Protein AF-A0A2N1KUP9-F1 (afdb_monomer_lite)

pLDDT: mean 72.49, std 18.73, range [38.38, 96.38]

Radius of gyration: 33.78 Å; chains: 1; bounding box: 82×62×85 Å

Structure (mmCIF, N/CA/C/O backbone):
data_AF-A0A2N1KUP9-F1
#
_entry.id   AF-A0A2N1KUP9-F1
#
loop_
_atom_site.group_PDB
_atom_site.id
_atom_site.type_symbol
_atom_site.label_atom_id
_atom_site.label_alt_id
_atom_site.label_comp_id
_atom_site.label_asym_id
_atom_site.label_entity_id
_atom_site.label_seq_id
_atom_site.pdbx_PDB_ins_code
_atom_site.Cartn_x
_atom_site.Cartn_y
_atom_site.Cartn_z
_atom_site.occupancy
_atom_site.B_iso_or_equiv
_atom_site.auth_seq_id
_atom_site.auth_comp_id
_atom_site.auth_asym_id
_atom_site.auth_atom_id
_atom_site.pdbx_PDB_model_num
ATOM 1 N N . MET A 1 1 ? -49.659 36.832 43.069 1.00 38.38 1 MET A N 1
ATOM 2 C CA . MET A 1 1 ? -48.911 36.208 41.961 1.00 38.38 1 MET A CA 1
ATOM 3 C C . MET A 1 1 ? -47.966 35.208 42.588 1.00 38.38 1 MET A C 1
ATOM 5 O O . MET A 1 1 ? -47.146 35.606 43.406 1.00 38.38 1 MET A O 1
ATOM 9 N N . ASP A 1 2 ? -48.214 33.931 42.315 1.00 42.84 2 ASP A N 1
ATOM 10 C CA . ASP A 1 2 ? -47.640 32.787 43.018 1.00 42.84 2 ASP A CA 1
ATOM 11 C C . ASP A 1 2 ? -46.134 32.629 42.809 1.00 42.84 2 ASP A C 1
ATOM 13 O O . ASP A 1 2 ? -45.595 32.788 41.713 1.00 42.84 2 ASP A O 1
ATOM 17 N N . SER A 1 3 ? -45.471 32.286 43.909 1.00 49.72 3 SER A N 1
ATOM 18 C CA . SER A 1 3 ? -44.054 31.976 44.027 1.00 49.72 3 SER A CA 1
ATOM 19 C C . SER A 1 3 ? -43.698 30.698 43.261 1.00 49.72 3 SER A C 1
ATOM 21 O O . SER A 1 3 ? -43.891 29.585 43.753 1.00 49.72 3 SER A O 1
ATOM 23 N N . GLY A 1 4 ? -43.139 30.856 42.062 1.00 52.22 4 GLY A N 1
ATOM 24 C CA . GLY A 1 4 ? -42.559 29.779 41.260 1.00 52.22 4 GLY A CA 1
ATOM 25 C C . GLY A 1 4 ? -41.201 29.314 41.791 1.00 52.22 4 GLY A C 1
ATOM 26 O O . GLY A 1 4 ? -40.186 29.465 41.116 1.00 52.22 4 GLY A O 1
ATOM 27 N N . THR A 1 5 ? -41.166 28.739 42.993 1.00 51.88 5 THR A N 1
ATOM 28 C CA . THR A 1 5 ? -39.982 28.035 43.505 1.00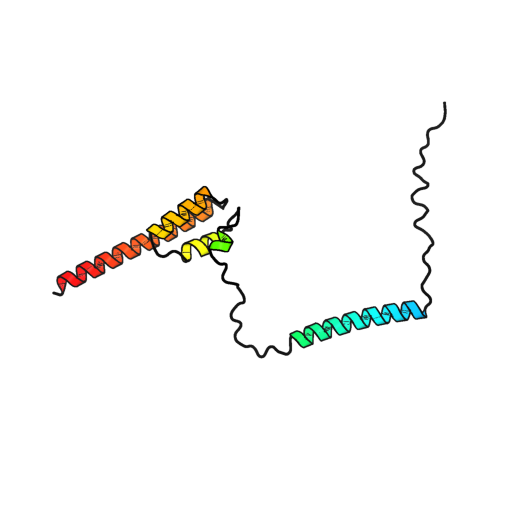 51.88 5 THR A CA 1
ATOM 29 C C . THR A 1 5 ? -40.036 26.600 42.989 1.00 51.88 5 THR A C 1
ATOM 31 O O . THR A 1 5 ? -40.664 25.725 43.580 1.00 51.88 5 THR A O 1
ATOM 34 N N . GLY A 1 6 ? -39.455 26.393 41.807 1.00 48.81 6 GLY A N 1
ATOM 35 C CA . GLY A 1 6 ? -39.514 25.141 41.059 1.00 48.81 6 GLY A CA 1
ATOM 36 C C . GLY A 1 6 ? -38.995 23.912 41.818 1.00 48.81 6 GLY A C 1
ATOM 37 O O . GLY A 1 6 ? -37.987 23.955 42.521 1.00 48.81 6 GLY A O 1
ATOM 38 N N . ASN A 1 7 ? -39.694 22.799 41.586 1.00 51.38 7 ASN A N 1
ATOM 39 C CA . ASN A 1 7 ? -39.494 21.424 42.058 1.00 51.38 7 ASN A CA 1
ATOM 40 C C . ASN A 1 7 ? -38.133 20.777 41.689 1.00 51.38 7 ASN A C 1
ATOM 42 O O . ASN A 1 7 ? -38.101 19.687 41.124 1.00 51.38 7 ASN A O 1
ATOM 46 N N . TYR A 1 8 ? -36.996 21.398 42.009 1.00 49.50 8 TYR A N 1
ATOM 47 C CA . TYR A 1 8 ? -35.664 20.830 41.728 1.00 49.50 8 TYR A CA 1
ATOM 48 C C . TYR A 1 8 ? -34.995 20.141 42.927 1.00 49.50 8 TYR A C 1
ATOM 50 O O . TYR A 1 8 ? -33.921 19.566 42.774 1.00 49.50 8 TYR A O 1
ATOM 58 N N . LEU A 1 9 ? -35.619 20.145 44.112 1.00 45.41 9 LEU A N 1
ATOM 59 C CA . LEU A 1 9 ? -35.039 19.523 45.314 1.00 45.41 9 LEU A CA 1
ATOM 60 C C . LEU A 1 9 ? -35.506 18.074 45.558 1.00 45.41 9 LEU A C 1
ATOM 62 O O . LEU A 1 9 ? -34.911 17.361 46.359 1.00 45.41 9 LEU A O 1
ATOM 66 N N . VAL A 1 10 ? -36.558 17.613 44.875 1.00 48.19 10 VAL A N 1
ATOM 67 C CA . VAL A 1 10 ? -37.196 16.312 45.172 1.00 48.19 10 VAL A CA 1
ATOM 68 C C . VAL A 1 10 ? -36.592 15.153 44.364 1.00 48.19 10 VAL A C 1
ATOM 70 O O . VAL A 1 10 ? -36.763 13.989 44.718 1.00 48.19 10 VAL A O 1
ATOM 73 N N . THR A 1 11 ? -35.821 15.429 43.311 1.00 48.84 11 THR A N 1
ATOM 74 C CA . THR A 1 11 ? -35.286 14.382 42.423 1.00 48.84 11 THR A CA 1
ATOM 75 C C . THR A 1 11 ? -34.005 13.709 42.919 1.00 48.84 11 THR A C 1
ATOM 77 O O . THR A 1 11 ? -33.728 12.589 42.496 1.00 48.84 11 THR A O 1
ATOM 80 N N . TYR A 1 12 ? -33.256 14.300 43.858 1.00 43.84 12 TYR A N 1
ATOM 81 C CA . TYR A 1 12 ? -31.990 13.720 44.345 1.00 43.84 12 TYR A CA 1
ATOM 82 C C . TYR A 1 12 ? -32.072 12.989 45.695 1.00 43.84 12 TYR A C 1
ATOM 84 O O . TYR A 1 12 ? -31.069 12.441 46.150 1.00 43.84 12 TYR A O 1
ATOM 92 N N . SER A 1 13 ? -33.250 12.890 46.314 1.00 47.25 13 SER A N 1
ATOM 93 C CA . SER A 1 13 ? -33.403 12.232 47.626 1.00 47.25 13 SER A CA 1
ATOM 94 C C . SER A 1 13 ? -33.653 10.718 47.548 1.00 47.25 13 SER A C 1
ATOM 96 O O . SER A 1 13 ? -33.529 10.026 48.554 1.00 47.25 13 SER A O 1
ATOM 98 N N . ASN A 1 14 ? -33.936 10.166 46.361 1.00 51.53 14 ASN A N 1
ATOM 99 C CA . ASN A 1 14 ? -34.298 8.747 46.194 1.00 51.53 14 ASN A CA 1
ATOM 100 C C . ASN A 1 14 ? -33.110 7.808 45.900 1.00 51.53 14 ASN A C 1
ATOM 102 O O . ASN A 1 14 ? -33.304 6.617 45.668 1.00 51.53 14 ASN A O 1
ATOM 106 N N . LEU A 1 15 ? -31.872 8.312 45.914 1.00 53.84 15 LEU A N 1
ATOM 107 C CA . LEU A 1 15 ? -30.660 7.492 45.733 1.00 53.84 15 LEU A CA 1
ATOM 108 C C . LEU A 1 15 ? -30.118 6.902 47.048 1.00 53.84 15 LEU A C 1
ATOM 110 O O . LEU A 1 15 ? -29.167 6.116 47.037 1.00 53.84 15 LEU A O 1
ATOM 114 N N . GLY A 1 16 ? -30.721 7.249 48.186 1.00 51.31 16 GLY A N 1
ATOM 115 C CA . GLY A 1 16 ? -30.385 6.700 49.492 1.00 51.31 16 GLY A CA 1
ATOM 116 C C . GLY A 1 16 ? -31.395 5.648 49.943 1.00 51.31 16 GLY A C 1
ATOM 117 O O . GLY A 1 16 ? -32.580 5.925 50.027 1.00 51.31 16 GLY A O 1
ATOM 118 N N . ILE A 1 17 ? -30.892 4.493 50.387 1.00 46.91 17 ILE A N 1
ATOM 119 C CA . ILE A 1 17 ? -31.603 3.527 51.250 1.00 46.91 17 ILE A CA 1
ATOM 120 C C . ILE A 1 17 ? -32.491 2.493 50.523 1.00 46.91 17 ILE A C 1
ATOM 122 O O . ILE A 1 17 ? -33.566 2.125 50.979 1.00 46.91 17 ILE A O 1
ATOM 126 N N . ASN A 1 18 ? -31.981 1.869 49.460 1.00 49.78 18 ASN A N 1
ATOM 127 C CA . ASN A 1 18 ? -32.276 0.441 49.261 1.00 49.78 18 ASN A CA 1
ATOM 128 C C . ASN A 1 18 ? -30.997 -0.359 49.002 1.00 49.78 18 ASN A C 1
ATOM 130 O O . ASN A 1 18 ? -30.868 -1.146 48.068 1.00 49.78 18 ASN A O 1
ATOM 134 N N . LYS A 1 19 ? -29.999 -0.137 49.865 1.00 55.06 19 LYS A N 1
ATOM 135 C CA . LYS A 1 19 ? -28.915 -1.099 50.056 1.00 55.06 19 LYS A CA 1
ATOM 136 C C . LYS A 1 19 ? -29.482 -2.239 50.901 1.00 55.06 19 LYS A C 1
ATOM 138 O O . LYS A 1 19 ? -29.230 -2.302 52.100 1.00 55.06 19 LYS A O 1
ATOM 143 N N . GLN A 1 20 ? -30.256 -3.133 50.284 1.00 56.41 20 GLN A N 1
ATOM 144 C CA . GLN A 1 20 ? -30.402 -4.487 50.809 1.00 56.41 20 GLN A CA 1
ATOM 145 C C . GLN A 1 20 ? -28.991 -5.070 50.856 1.00 56.41 20 GLN A C 1
ATOM 147 O O . GLN A 1 20 ? -28.449 -5.531 49.849 1.00 56.41 20 GLN A O 1
ATOM 152 N N . PHE A 1 21 ? -28.341 -4.972 52.014 1.00 53.19 21 PHE A N 1
ATOM 153 C CA . PHE A 1 21 ? -27.136 -5.734 52.264 1.00 53.19 21 PHE A CA 1
ATOM 154 C C . PHE A 1 21 ? -27.527 -7.191 52.069 1.00 53.19 21 PHE A C 1
ATOM 156 O O . PHE A 1 21 ? -28.286 -7.753 52.856 1.00 53.19 21 PHE A O 1
ATOM 163 N N . LYS A 1 22 ? -27.043 -7.782 50.973 1.00 59.03 22 LYS A N 1
ATOM 164 C CA . LYS A 1 22 ? -27.218 -9.208 50.719 1.00 59.03 22 LYS A CA 1
ATOM 165 C C . LYS A 1 22 ? -26.814 -9.970 51.984 1.00 59.03 22 LYS A C 1
ATOM 167 O O . LYS A 1 22 ? -25.809 -9.580 52.593 1.00 59.03 22 LYS A O 1
ATOM 172 N N . PRO A 1 23 ? -27.553 -11.017 52.390 1.00 67.69 23 PRO A N 1
ATOM 173 C CA . PRO A 1 23 ? -27.231 -11.776 53.591 1.00 67.69 23 PRO A CA 1
ATOM 174 C C . PRO A 1 23 ? -25.766 -12.226 53.544 1.00 67.69 23 PRO A C 1
ATOM 176 O O . PRO A 1 23 ? -25.243 -12.538 52.473 1.00 67.69 23 PRO A O 1
ATOM 179 N N . MET A 1 24 ? -25.088 -12.257 54.694 1.00 62.81 24 MET A N 1
ATOM 180 C CA . MET A 1 24 ? -23.637 -12.495 54.813 1.00 62.81 24 MET A CA 1
ATOM 181 C C . MET A 1 24 ? -23.151 -13.711 53.996 1.00 62.81 24 MET A C 1
ATOM 183 O O . MET A 1 24 ? -22.117 -13.651 53.330 1.00 62.81 24 MET A O 1
ATOM 187 N N . LYS A 1 25 ? -23.968 -14.772 53.927 1.00 65.00 25 LYS A N 1
ATOM 188 C CA . LYS A 1 25 ? -23.725 -15.982 53.120 1.00 65.00 25 LYS A CA 1
ATOM 189 C C . LYS A 1 25 ? -23.669 -15.717 51.607 1.00 65.00 25 LYS A C 1
ATOM 191 O O . LYS A 1 25 ? -22.889 -16.339 50.887 1.00 65.00 25 LYS A O 1
ATOM 196 N N . GLU A 1 26 ? -24.486 -14.800 51.102 1.00 65.88 26 GLU A N 1
ATOM 197 C CA . GLU A 1 26 ? -24.540 -14.439 49.685 1.00 65.88 26 GLU A CA 1
ATOM 198 C C . GLU A 1 26 ? -23.407 -13.473 49.302 1.00 65.88 26 GLU A C 1
ATOM 200 O O . GLU A 1 26 ? -22.837 -13.597 48.216 1.00 65.88 26 GLU A O 1
ATOM 205 N N . GLN A 1 27 ? -22.991 -12.590 50.218 1.00 70.38 27 GLN A N 1
ATOM 206 C CA . GLN A 1 27 ? -21.781 -11.779 50.040 1.00 70.38 27 GLN A CA 1
ATOM 207 C C . GLN A 1 27 ? -20.514 -12.636 50.029 1.00 70.38 27 GLN A C 1
ATOM 209 O O . GLN A 1 27 ? -19.650 -12.441 49.174 1.00 70.38 27 GLN A O 1
ATOM 214 N N . GLU A 1 28 ? -20.406 -13.622 50.922 1.00 73.38 28 GLU A N 1
ATOM 215 C CA . GLU A 1 28 ? -19.310 -14.592 50.891 1.00 73.38 28 GLU A CA 1
ATOM 216 C C . GLU A 1 28 ? -19.291 -15.386 49.587 1.00 73.38 28 GLU A C 1
ATOM 218 O O . GLU A 1 28 ? -18.232 -15.565 48.986 1.00 73.38 28 GLU A O 1
ATOM 223 N N . LYS A 1 29 ? -20.459 -15.833 49.110 1.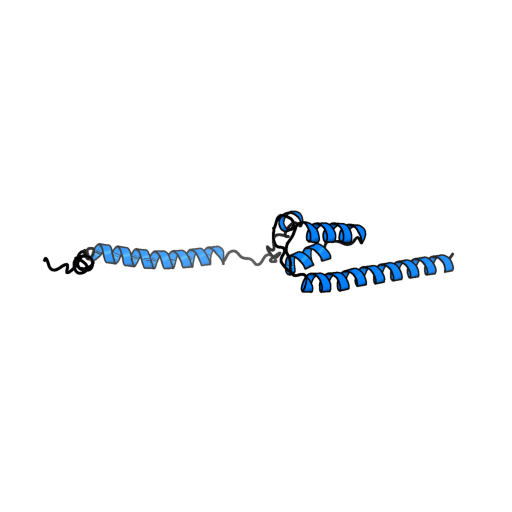00 78.94 29 LYS A N 1
ATOM 224 C CA . LYS A 1 29 ? -20.590 -16.523 47.821 1.00 78.94 29 LYS A CA 1
ATOM 225 C C . LYS A 1 29 ? -20.143 -15.627 46.666 1.00 78.94 29 LYS A C 1
ATOM 227 O O . LYS A 1 29 ? -19.462 -16.106 45.762 1.00 78.94 29 LYS A O 1
ATOM 232 N N . TYR A 1 30 ? -20.476 -14.338 46.704 1.00 74.56 30 TYR A N 1
ATOM 233 C CA . TYR A 1 30 ? -20.046 -13.368 45.700 1.00 74.56 30 TYR A CA 1
ATOM 234 C C . TYR A 1 30 ? -18.530 -13.129 45.739 1.00 74.56 30 TYR A C 1
ATOM 236 O O . TYR A 1 30 ? -17.871 -13.228 44.705 1.00 74.56 30 TYR A O 1
ATOM 244 N N . LYS A 1 31 ? -17.948 -12.926 46.929 1.00 75.00 31 LYS A N 1
ATOM 245 C CA . LYS A 1 31 ? -16.492 -12.791 47.114 1.00 75.00 31 LYS A CA 1
ATOM 246 C C . LYS A 1 31 ? -15.745 -14.041 46.636 1.00 75.00 31 LYS A C 1
ATOM 248 O O . LYS A 1 31 ? -14.776 -13.917 45.894 1.00 75.00 31 LYS A O 1
ATOM 253 N N . LYS A 1 32 ? -16.244 -15.239 46.971 1.00 77.94 32 LYS A N 1
ATOM 254 C CA . LYS A 1 32 ? -15.696 -16.528 46.506 1.00 77.94 32 LYS A CA 1
ATOM 255 C C . LYS A 1 32 ? -15.805 -16.690 44.985 1.00 77.94 32 LYS A C 1
ATOM 257 O O . LYS A 1 32 ? -14.883 -17.196 44.355 1.00 77.94 32 LYS A O 1
ATOM 262 N N . ARG A 1 33 ? -16.900 -16.240 44.359 1.00 75.75 33 ARG A N 1
ATOM 263 C CA . ARG A 1 33 ? -17.044 -16.241 42.889 1.00 75.75 33 ARG A CA 1
ATOM 264 C C . ARG A 1 33 ? -16.060 -15.288 42.216 1.00 75.75 33 ARG A C 1
ATOM 266 O O . ARG A 1 33 ? -15.469 -15.655 41.205 1.00 75.75 33 ARG A O 1
ATOM 273 N N . PHE A 1 34 ? -15.862 -14.103 42.783 1.00 65.50 34 PHE A N 1
ATOM 274 C CA . PHE A 1 34 ? -14.937 -13.106 42.253 1.00 65.50 34 PHE A CA 1
ATOM 275 C C . PHE A 1 34 ? -13.482 -13.601 42.286 1.00 65.50 34 PHE A C 1
ATOM 277 O O . PHE A 1 34 ? -12.796 -13.572 41.263 1.00 65.50 34 PHE A O 1
ATOM 284 N N . THR A 1 35 ? -13.032 -14.152 43.418 1.00 68.50 35 THR A N 1
ATOM 285 C CA . THR A 1 35 ? -11.670 -14.697 43.548 1.00 68.50 35 THR A CA 1
ATOM 286 C C . THR A 1 35 ? -11.451 -15.940 42.682 1.00 68.50 35 THR A C 1
ATOM 288 O O . THR A 1 35 ? -10.405 -16.068 42.044 1.00 68.50 35 THR A O 1
ATOM 291 N N . ASN A 1 36 ? -12.450 -16.823 42.576 1.00 70.69 36 ASN A N 1
ATOM 292 C CA . ASN A 1 36 ? -12.376 -18.000 41.707 1.00 70.69 36 ASN A CA 1
ATOM 293 C C . ASN A 1 36 ? -12.368 -17.631 40.218 1.00 70.69 36 ASN A C 1
ATOM 295 O O . ASN A 1 36 ? -11.665 -18.273 39.441 1.00 70.69 36 ASN A O 1
ATOM 299 N N . SER A 1 37 ? -13.089 -16.581 39.816 1.00 65.50 37 SER A N 1
ATOM 300 C CA . SER A 1 37 ? -13.046 -16.063 38.444 1.00 65.50 37 SER A CA 1
ATOM 301 C C . SER A 1 37 ? -11.647 -15.550 38.088 1.00 65.50 37 SER A C 1
ATOM 303 O O . SER A 1 37 ? -11.095 -15.922 37.052 1.00 65.50 37 SER A O 1
ATOM 305 N N . LEU A 1 38 ? -11.015 -14.792 38.993 1.00 63.69 38 LEU A N 1
ATOM 306 C CA . LEU A 1 38 ? -9.651 -14.290 38.801 1.00 63.69 38 LEU A CA 1
ATOM 307 C C . LEU A 1 38 ? -8.622 -15.432 38.697 1.00 63.69 38 LEU A C 1
ATOM 309 O O . LEU A 1 38 ? -7.740 -15.402 37.836 1.00 63.69 38 LEU A O 1
ATOM 313 N N . LYS A 1 39 ? -8.759 -16.471 39.534 1.00 67.38 39 LYS A N 1
ATOM 314 C CA . LYS A 1 39 ? -7.892 -17.663 39.510 1.00 67.38 39 LYS A CA 1
ATOM 315 C C . LYS A 1 39 ? -8.094 -18.498 38.240 1.00 67.38 39 LYS A C 1
ATOM 317 O O . LYS A 1 39 ? -7.114 -18.901 37.619 1.00 67.38 39 LYS A O 1
ATOM 322 N N . ASN A 1 40 ? -9.338 -18.690 37.802 1.00 61.50 40 ASN A N 1
ATOM 323 C CA . ASN A 1 40 ? -9.652 -19.384 36.552 1.00 61.50 40 ASN A CA 1
ATOM 324 C C . ASN A 1 40 ? -9.156 -18.614 35.326 1.00 61.50 40 ASN A C 1
ATOM 326 O O . ASN A 1 40 ? -8.655 -19.234 34.395 1.00 61.50 40 ASN A O 1
ATOM 330 N N . HIS A 1 41 ? -9.228 -17.280 35.331 1.00 63.50 41 HIS A N 1
ATOM 331 C CA . HIS A 1 41 ? -8.693 -16.458 34.248 1.00 63.50 41 HIS A CA 1
ATOM 332 C C . HIS A 1 41 ? -7.163 -16.571 34.149 1.00 63.50 41 HIS A C 1
ATOM 334 O O . HIS A 1 41 ? -6.643 -16.785 33.056 1.00 63.50 41 HIS A O 1
ATOM 340 N N . LYS A 1 42 ? -6.442 -16.536 35.283 1.00 60.66 42 LYS A N 1
ATOM 341 C CA . LYS A 1 42 ? -4.989 -16.803 35.329 1.00 60.66 42 LYS A CA 1
ATOM 342 C C . LYS A 1 42 ? -4.636 -18.211 34.839 1.00 60.66 42 LYS A C 1
ATOM 344 O O . LYS A 1 42 ? -3.726 -18.365 34.032 1.00 60.66 42 LYS A O 1
ATOM 349 N N . ASN A 1 43 ? -5.375 -19.233 35.269 1.00 62.75 43 ASN A N 1
ATOM 350 C CA . ASN A 1 43 ? -5.143 -20.610 34.826 1.00 62.75 43 ASN A CA 1
ATOM 351 C C . ASN A 1 43 ? -5.456 -20.806 33.336 1.00 62.75 43 ASN A C 1
ATOM 353 O O . ASN A 1 43 ? -4.743 -21.540 32.660 1.00 62.75 43 ASN A O 1
ATOM 357 N N . LYS A 1 44 ? -6.475 -20.120 32.803 1.00 57.88 44 LYS A N 1
ATOM 358 C CA . LYS A 1 44 ? -6.812 -20.131 31.373 1.00 57.88 44 LYS A CA 1
ATOM 359 C C . LYS A 1 44 ? -5.713 -19.472 30.537 1.00 57.88 44 LYS A C 1
ATOM 361 O O . LYS A 1 44 ? -5.352 -20.019 29.504 1.00 57.88 44 LYS A O 1
ATOM 366 N N . TRP A 1 45 ? -5.134 -18.372 31.027 1.00 53.16 45 TRP A N 1
ATOM 367 C CA . TRP A 1 45 ? -3.950 -17.742 30.431 1.00 53.16 45 TRP A CA 1
ATOM 368 C C . TRP A 1 45 ? -2.719 -18.659 30.472 1.00 53.16 45 TRP A C 1
ATOM 370 O O . TRP A 1 45 ? -2.004 -18.779 29.483 1.00 53.16 45 TRP A O 1
ATOM 380 N N . ASN A 1 46 ? -2.492 -19.378 31.572 1.00 55.84 46 ASN A N 1
ATOM 381 C CA . ASN A 1 46 ? -1.366 -20.312 31.672 1.00 55.84 46 ASN A CA 1
ATOM 382 C C . ASN A 1 46 ? -1.558 -21.571 30.805 1.00 55.84 46 ASN A C 1
ATOM 384 O O . ASN A 1 46 ? -0.598 -22.058 30.215 1.00 55.84 46 ASN A O 1
ATOM 388 N N . TYR A 1 47 ? -2.793 -22.065 30.654 1.00 50.28 47 TYR A N 1
ATOM 389 C CA . TYR A 1 47 ? -3.114 -23.180 29.754 1.00 50.28 47 TYR A CA 1
ATOM 390 C C . TYR A 1 47 ? -2.878 -22.815 28.280 1.00 50.28 47 TYR A C 1
ATOM 392 O O . TYR A 1 47 ? -2.444 -23.655 27.496 1.00 50.28 47 TYR A O 1
ATOM 400 N N . THR A 1 48 ? -3.096 -21.551 27.902 1.00 53.38 48 THR A N 1
ATOM 401 C CA . THR A 1 48 ? -2.764 -21.061 26.556 1.00 53.38 48 THR A CA 1
ATOM 402 C C . THR A 1 48 ? -1.275 -20.767 26.356 1.00 53.38 48 THR A C 1
ATOM 404 O O . THR A 1 48 ? -0.825 -20.759 25.214 1.00 53.38 48 THR A O 1
ATOM 407 N N . ASN A 1 49 ? -0.505 -20.562 27.431 1.00 49.50 49 ASN A N 1
ATOM 408 C CA . ASN A 1 49 ? 0.910 -20.173 27.354 1.00 49.50 49 ASN A CA 1
ATOM 409 C C . ASN A 1 49 ? 1.895 -21.348 27.505 1.00 49.50 49 ASN A C 1
ATOM 411 O O . ASN A 1 49 ? 3.019 -21.248 27.028 1.00 49.50 49 ASN A O 1
ATOM 415 N N . ASN A 1 50 ? 1.483 -22.483 28.083 1.00 48.84 50 ASN A N 1
ATOM 416 C CA . ASN A 1 50 ? 2.363 -23.646 28.295 1.00 48.84 50 ASN A CA 1
ATOM 417 C C . ASN A 1 50 ? 2.334 -24.693 27.166 1.00 48.84 50 ASN A C 1
ATOM 419 O O . ASN A 1 50 ? 2.902 -25.772 27.312 1.00 48.84 50 ASN A O 1
ATOM 423 N N . ARG A 1 51 ? 1.698 -24.396 26.026 1.00 40.62 51 ARG A N 1
ATOM 424 C CA . ARG A 1 51 ? 1.754 -25.239 24.815 1.00 40.62 51 ARG A CA 1
ATOM 425 C C . ARG A 1 51 ? 2.362 -24.499 23.626 1.00 40.62 51 ARG A C 1
ATOM 427 O O . ARG A 1 51 ? 1.952 -24.687 22.486 1.00 40.62 51 ARG A O 1
ATOM 434 N N . PHE A 1 52 ? 3.326 -23.635 23.912 1.00 45.59 52 PHE A N 1
ATOM 435 C CA . PHE A 1 52 ? 4.241 -23.101 22.918 1.00 45.59 52 PHE A CA 1
ATOM 436 C C . PHE A 1 52 ? 5.615 -23.717 23.174 1.00 45.59 52 PHE A C 1
ATOM 438 O O . PHE A 1 52 ? 6.534 -23.069 23.660 1.00 45.59 52 PHE A O 1
ATOM 445 N N . GLU A 1 53 ? 5.767 -24.984 22.783 1.00 46.09 53 GLU A N 1
ATOM 446 C CA . GLU A 1 53 ? 6.9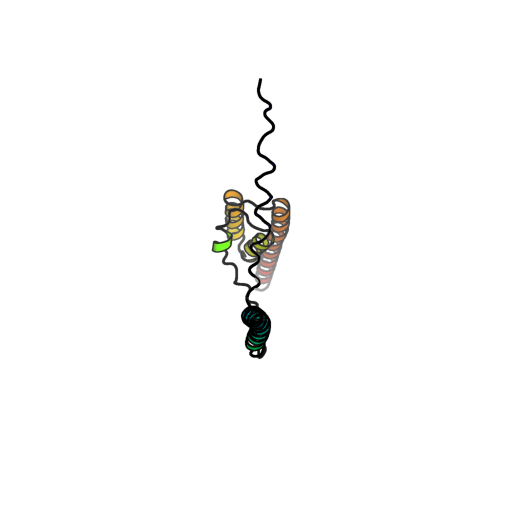86 -25.326 22.055 1.00 46.09 53 GLU A CA 1
ATOM 447 C C . GLU A 1 53 ? 7.084 -24.282 20.946 1.00 46.09 53 GLU A C 1
ATOM 449 O O . GLU A 1 53 ? 6.182 -24.164 20.110 1.00 46.09 53 GLU A O 1
ATOM 454 N N . SER A 1 54 ? 8.094 -23.428 21.036 1.00 54.44 54 SER A N 1
ATOM 455 C CA . SER A 1 54 ? 8.369 -22.354 20.097 1.00 54.44 54 SER A CA 1
ATOM 456 C C . SER A 1 54 ? 8.665 -22.945 18.719 1.00 54.44 54 SER A C 1
ATOM 458 O O . SER A 1 54 ? 9.811 -23.048 18.292 1.00 54.44 54 SER A O 1
ATOM 460 N N . LYS A 1 55 ? 7.612 -23.337 18.003 1.00 54.12 55 LYS A N 1
ATOM 461 C CA . LYS A 1 55 ? 7.639 -23.421 16.550 1.00 54.12 55 LYS A CA 1
ATOM 462 C C . LYS A 1 55 ? 7.944 -22.008 16.059 1.00 54.12 55 LYS A C 1
ATOM 464 O O . LYS A 1 55 ? 7.399 -21.060 16.638 1.00 54.12 55 LYS A O 1
ATOM 469 N N . PRO A 1 56 ? 8.828 -21.847 15.061 1.00 41.41 56 PRO A N 1
ATOM 470 C CA . PRO A 1 56 ? 9.282 -20.533 14.643 1.00 41.41 56 PRO A CA 1
ATOM 471 C C . PRO A 1 56 ? 8.048 -19.695 14.345 1.00 41.41 56 PRO A C 1
ATOM 473 O O . PRO A 1 56 ? 7.169 -20.105 13.583 1.00 41.41 56 PRO A O 1
ATOM 476 N N . VAL A 1 57 ? 7.942 -18.561 15.033 1.00 41.66 57 VAL A N 1
ATOM 477 C CA . VAL A 1 57 ? 6.865 -17.601 14.836 1.00 41.66 57 VAL A CA 1
ATOM 478 C C . VAL A 1 57 ? 7.050 -17.041 13.434 1.00 41.66 57 VAL A C 1
ATOM 480 O O . VAL A 1 57 ? 7.708 -16.027 13.228 1.00 41.66 57 VAL A O 1
ATOM 483 N N . VAL A 1 58 ? 6.467 -17.715 12.445 1.00 45.25 58 VAL A N 1
ATOM 484 C CA . VAL A 1 58 ? 6.135 -17.081 11.178 1.00 45.25 58 VAL A CA 1
ATOM 485 C C . VAL A 1 58 ? 5.164 -15.982 11.575 1.00 45.25 58 VAL A C 1
ATOM 487 O O . VAL A 1 58 ? 4.066 -16.262 12.067 1.00 45.25 58 VAL A O 1
ATOM 490 N N . SER A 1 59 ? 5.625 -14.732 11.524 1.00 48.81 59 SER A N 1
ATOM 491 C CA . SER A 1 59 ? 4.852 -13.607 12.033 1.00 48.81 59 SER A CA 1
ATOM 492 C C . SER A 1 59 ? 3.451 -13.653 11.413 1.00 48.81 59 SER A C 1
ATOM 494 O O . SER A 1 59 ? 3.305 -13.726 10.194 1.00 48.81 59 SER A O 1
ATOM 496 N N . LYS A 1 60 ? 2.398 -13.629 12.238 1.00 51.06 60 LYS A N 1
ATOM 497 C CA . LYS A 1 60 ? 0.998 -13.603 11.777 1.00 51.06 60 LYS A CA 1
ATOM 498 C C . LYS A 1 60 ? 0.615 -12.256 11.142 1.00 51.06 60 LYS A C 1
ATOM 500 O O . LYS A 1 60 ? -0.557 -11.880 11.179 1.00 51.06 60 LYS A O 1
ATOM 505 N N . HIS A 1 61 ? 1.567 -11.508 10.579 1.00 53.00 61 HIS A N 1
ATOM 506 C CA . HIS A 1 61 ? 1.249 -10.411 9.679 1.00 53.00 61 HIS A CA 1
ATOM 507 C C . HIS A 1 61 ? 0.546 -11.039 8.482 1.00 53.00 61 HIS A C 1
ATOM 509 O O . HIS A 1 61 ? 1.188 -11.526 7.557 1.00 53.00 61 HIS A O 1
ATOM 515 N N . ARG A 1 62 ? -0.793 -11.102 8.532 1.00 55.19 62 ARG A N 1
ATOM 516 C CA . ARG A 1 62 ? -1.607 -11.428 7.365 1.00 55.19 62 ARG A CA 1
ATOM 517 C C . ARG A 1 62 ? -1.089 -10.520 6.263 1.00 55.19 62 ARG A C 1
ATOM 519 O O . ARG A 1 62 ? -1.206 -9.304 6.405 1.00 55.19 62 ARG A O 1
ATOM 526 N N . LEU A 1 63 ? -0.469 -11.103 5.239 1.00 56.38 63 LEU A N 1
ATOM 527 C CA . LEU A 1 63 ? -0.054 -10.381 4.045 1.00 56.38 63 LEU A CA 1
ATOM 528 C C . LEU A 1 63 ? -1.277 -9.576 3.606 1.00 56.38 63 LEU A C 1
ATOM 530 O O . LEU A 1 63 ? -2.297 -10.159 3.227 1.00 56.38 63 LEU A O 1
ATOM 534 N N . LYS A 1 64 ? -1.241 -8.252 3.799 1.00 69.38 64 LYS A N 1
ATOM 535 C CA . LYS A 1 64 ? -2.349 -7.391 3.397 1.00 69.38 64 LYS A CA 1
ATOM 536 C C . LYS A 1 64 ? -2.424 -7.529 1.888 1.00 69.38 64 LYS A C 1
ATOM 538 O O . LYS A 1 64 ? -1.498 -7.135 1.186 1.00 69.38 64 LYS A O 1
ATOM 543 N N . ARG A 1 65 ? -3.477 -8.168 1.381 1.00 81.81 65 ARG A N 1
ATOM 544 C CA . ARG A 1 65 ? -3.628 -8.328 -0.064 1.00 81.81 65 ARG A CA 1
ATOM 545 C C . ARG A 1 65 ? -3.779 -6.935 -0.663 1.00 81.81 65 ARG A C 1
ATOM 547 O O . ARG A 1 65 ? -4.502 -6.112 -0.103 1.00 81.81 65 ARG A O 1
ATOM 554 N N . ARG A 1 66 ? -3.118 -6.670 -1.794 1.00 87.50 66 ARG A N 1
ATOM 555 C CA . ARG A 1 66 ? -3.161 -5.354 -2.461 1.00 87.50 66 ARG A CA 1
ATOM 556 C C . ARG A 1 66 ? -4.601 -4.881 -2.673 1.00 87.50 66 ARG A C 1
ATOM 558 O O . ARG A 1 66 ? -4.944 -3.760 -2.330 1.00 87.50 66 ARG A O 1
ATOM 565 N N . CYS A 1 67 ? -5.465 -5.790 -3.117 1.00 87.12 67 CYS A N 1
ATOM 566 C CA . CYS A 1 67 ? -6.888 -5.543 -3.331 1.00 87.12 67 CYS A CA 1
ATOM 567 C C . CYS A 1 67 ? -7.679 -5.203 -2.058 1.00 87.12 67 CYS A C 1
ATOM 569 O O . CYS A 1 67 ? -8.721 -4.570 -2.158 1.00 87.12 67 CYS A O 1
ATOM 571 N N . ASP A 1 68 ? -7.215 -5.588 -0.867 1.00 90.06 68 ASP A N 1
ATOM 572 C CA . ASP A 1 68 ? -7.849 -5.171 0.389 1.00 90.06 68 ASP A CA 1
ATOM 573 C C . ASP A 1 68 ? -7.413 -3.744 0.788 1.00 90.06 68 ASP A C 1
ATOM 575 O O . ASP A 1 68 ? -8.171 -3.028 1.440 1.00 90.06 68 ASP A O 1
ATOM 579 N N . ILE A 1 69 ? -6.213 -3.307 0.379 1.00 90.62 69 ILE A N 1
ATOM 580 C CA . ILE A 1 69 ? -5.719 -1.935 0.588 1.00 90.62 69 ILE A CA 1
ATOM 581 C C . ILE A 1 69 ? -6.414 -0.966 -0.375 1.00 90.62 69 ILE A C 1
ATOM 583 O O . ILE A 1 69 ? -6.932 0.053 0.070 1.00 90.62 69 ILE A O 1
ATOM 587 N N . LEU A 1 70 ? -6.504 -1.325 -1.658 1.00 90.62 70 LEU A N 1
ATOM 588 C CA . LEU A 1 70 ? -7.138 -0.516 -2.711 1.00 90.62 70 LEU A CA 1
ATOM 589 C C . LEU A 1 70 ? -8.671 -0.410 -2.582 1.00 90.62 70 LEU A C 1
ATOM 591 O O . LEU A 1 70 ? -9.325 0.238 -3.381 1.00 90.62 70 LEU A O 1
ATOM 595 N N . LYS A 1 71 ? -9.281 -1.028 -1.565 1.00 92.38 71 LYS A N 1
ATOM 596 C CA . LYS A 1 71 ? -10.696 -0.798 -1.215 1.00 92.38 71 LYS A CA 1
ATOM 597 C C . LYS A 1 71 ? -10.896 0.355 -0.234 1.00 92.38 71 LYS A C 1
ATOM 599 O O . LYS A 1 71 ? -12.031 0.728 0.051 1.00 92.38 71 LYS A O 1
ATOM 604 N N . LYS A 1 72 ? -9.824 0.865 0.370 1.00 92.06 72 LYS A N 1
ATOM 605 C CA . LYS A 1 72 ? -9.907 1.880 1.423 1.00 92.06 72 LYS A CA 1
ATOM 606 C C . LYS A 1 72 ? -10.023 3.266 0.820 1.00 92.06 72 LYS A C 1
ATOM 608 O O . LYS A 1 72 ? -9.330 3.560 -0.133 1.00 92.06 72 LYS A O 1
ATOM 613 N N . HIS A 1 73 ? -10.772 4.166 1.444 1.00 92.12 73 HIS A N 1
ATOM 614 C CA . HIS A 1 73 ? -10.775 5.571 1.021 1.00 92.12 73 HIS A CA 1
ATOM 615 C C . HIS A 1 73 ? -9.434 6.276 1.302 1.00 92.12 73 HIS A C 1
ATOM 617 O O . HIS A 1 73 ? -8.981 7.108 0.524 1.00 92.12 73 HIS A O 1
ATOM 623 N N . TYR A 1 74 ? -8.783 5.934 2.419 1.00 96.12 74 TYR A N 1
ATOM 624 C CA . TYR A 1 74 ? -7.480 6.478 2.801 1.00 96.12 74 TYR A CA 1
ATOM 625 C C . TYR A 1 74 ? -6.420 5.378 2.854 1.00 96.12 74 TYR A C 1
ATOM 627 O O . TYR A 1 74 ? -6.634 4.340 3.494 1.00 96.12 74 TYR A O 1
ATOM 635 N N . ILE A 1 75 ? -5.270 5.627 2.226 1.00 95.38 75 ILE A N 1
ATOM 636 C CA . ILE A 1 75 ? -4.116 4.725 2.229 1.00 95.38 75 ILE A CA 1
ATOM 637 C C . ILE A 1 75 ? -3.035 5.294 3.149 1.00 95.38 75 ILE A C 1
ATOM 639 O O . ILE A 1 75 ? -2.589 6.431 3.003 1.00 95.38 75 ILE A O 1
ATOM 643 N N . SER A 1 76 ? -2.600 4.476 4.108 1.00 94.56 76 SER A N 1
ATOM 644 C CA . SER A 1 76 ? -1.543 4.857 5.049 1.00 94.56 76 SER A CA 1
ATOM 645 C C . SER A 1 76 ? -0.145 4.791 4.422 1.00 94.56 76 SER A C 1
ATOM 647 O O . SER A 1 76 ? 0.098 4.004 3.512 1.00 94.56 76 SER A O 1
ATOM 649 N N . ASN A 1 77 ? 0.814 5.540 4.974 1.00 94.12 77 ASN A N 1
ATOM 650 C CA . ASN A 1 77 ? 2.208 5.564 4.506 1.00 94.12 77 ASN A CA 1
ATOM 651 C C . ASN A 1 77 ? 2.836 4.162 4.372 1.00 94.12 77 ASN A C 1
ATOM 653 O O . ASN A 1 77 ? 3.401 3.834 3.335 1.00 94.12 77 ASN A O 1
ATOM 657 N N . LYS A 1 78 ? 2.653 3.292 5.375 1.00 9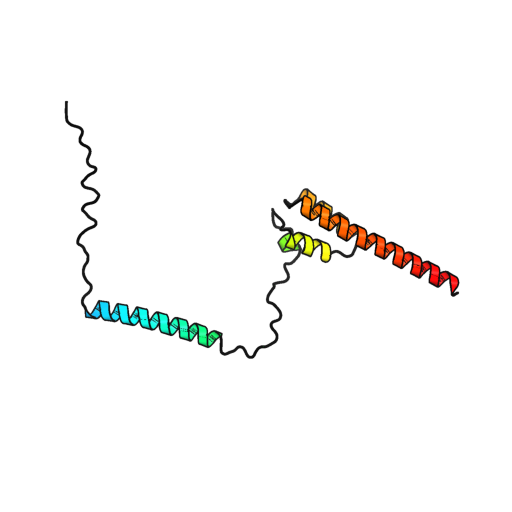2.31 78 LYS A N 1
ATOM 658 C CA . LYS A 1 78 ? 3.150 1.903 5.328 1.00 92.31 78 LYS A CA 1
ATOM 659 C C . LYS A 1 78 ? 2.500 1.076 4.215 1.00 92.31 78 LYS A C 1
ATOM 661 O O . LYS A 1 78 ? 3.108 0.154 3.689 1.00 92.31 78 LYS A O 1
ATOM 666 N N . GLU A 1 79 ? 1.238 1.356 3.901 1.00 93.38 79 GLU A N 1
ATOM 667 C CA . GLU A 1 79 ? 0.516 0.666 2.831 1.00 93.38 79 GLU A CA 1
ATOM 668 C C . GLU A 1 79 ? 0.931 1.174 1.452 1.00 93.38 79 GLU A C 1
ATOM 670 O O . GLU A 1 79 ? 1.043 0.358 0.545 1.00 93.38 79 GLU A O 1
ATOM 675 N N . LEU A 1 80 ? 1.227 2.469 1.304 1.00 93.25 80 LEU A N 1
ATOM 676 C CA . LEU A 1 80 ? 1.830 3.013 0.085 1.00 93.25 80 LEU A CA 1
ATOM 677 C C . LEU A 1 80 ? 3.179 2.358 -0.204 1.00 93.25 80 LEU A C 1
ATOM 679 O O . LEU A 1 80 ? 3.394 1.862 -1.305 1.00 93.25 80 LEU A O 1
ATOM 683 N N . GLU A 1 81 ? 4.061 2.314 0.793 1.00 93.19 81 GLU A N 1
ATOM 684 C CA . GLU A 1 81 ? 5.375 1.683 0.664 1.00 93.19 81 GLU A CA 1
ATOM 685 C C . GLU A 1 81 ? 5.238 0.209 0.263 1.00 93.19 81 GLU A C 1
ATOM 687 O O . GLU A 1 81 ? 5.839 -0.227 -0.717 1.00 93.19 81 GLU A O 1
ATOM 692 N N . PHE A 1 82 ? 4.345 -0.526 0.933 1.00 92.00 82 PHE A N 1
ATOM 693 C CA . PHE A 1 82 ? 4.034 -1.907 0.577 1.00 92.00 82 PHE A CA 1
ATOM 694 C C . PHE A 1 82 ? 3.508 -2.053 -0.859 1.00 92.00 82 PHE A C 1
ATOM 696 O O . PHE A 1 82 ? 3.920 -2.970 -1.561 1.00 92.00 82 PHE A O 1
ATOM 703 N N . LEU A 1 83 ? 2.602 -1.182 -1.314 1.00 91.62 83 LEU A N 1
ATOM 704 C CA . LEU A 1 83 ? 2.056 -1.240 -2.673 1.00 91.62 83 LEU A CA 1
ATOM 705 C C . LEU A 1 83 ? 3.129 -0.962 -3.737 1.00 91.62 83 LEU A C 1
ATOM 707 O O . LEU A 1 83 ? 3.139 -1.633 -4.768 1.00 91.62 83 LEU A O 1
ATOM 711 N N . LEU A 1 84 ? 4.031 -0.009 -3.490 1.00 91.19 84 LEU A N 1
ATOM 712 C CA . LEU A 1 84 ? 5.097 0.360 -4.425 1.00 91.19 84 LEU A CA 1
ATOM 713 C C . LEU A 1 84 ? 6.225 -0.676 -4.480 1.00 91.19 84 LEU A C 1
ATOM 715 O O . LEU A 1 84 ? 6.741 -0.955 -5.562 1.00 91.19 84 LEU A O 1
ATOM 719 N N . ASP A 1 85 ? 6.620 -1.248 -3.345 1.00 89.69 85 ASP A N 1
ATOM 720 C CA . ASP A 1 85 ? 7.659 -2.286 -3.267 1.00 89.69 85 ASP A CA 1
ATOM 721 C C . ASP A 1 85 ? 7.282 -3.517 -4.102 1.00 89.69 85 ASP A C 1
ATOM 723 O O . ASP A 1 85 ? 8.043 -4.050 -4.903 1.00 89.69 85 ASP A O 1
ATOM 727 N N . GLN A 1 86 ? 6.010 -3.868 -4.003 1.00 87.75 86 GLN A N 1
ATOM 728 C CA . GLN A 1 86 ? 5.360 -4.966 -4.684 1.00 87.75 86 GLN A CA 1
ATOM 729 C C . GLN A 1 86 ? 5.305 -4.836 -6.225 1.00 87.75 86 GLN A C 1
ATOM 731 O O . GLN A 1 86 ? 5.065 -5.829 -6.920 1.00 87.75 86 GLN A O 1
ATOM 736 N N . VAL A 1 87 ? 5.495 -3.641 -6.784 1.00 89.44 87 VAL A N 1
ATOM 737 C CA . VAL A 1 87 ? 5.470 -3.420 -8.235 1.00 89.44 87 VAL A CA 1
ATOM 738 C C . VAL A 1 87 ? 6.890 -3.306 -8.780 1.00 89.44 87 VAL A C 1
ATOM 740 O O . VAL A 1 87 ? 7.640 -2.403 -8.412 1.00 89.44 87 VAL A O 1
ATOM 743 N N . THR A 1 88 ? 7.249 -4.223 -9.676 1.00 88.31 88 THR A N 1
ATOM 744 C CA . THR A 1 88 ? 8.586 -4.310 -10.284 1.00 88.31 88 THR A CA 1
ATOM 745 C C . THR A 1 88 ? 8.648 -3.759 -11.702 1.00 88.31 88 THR A C 1
ATOM 747 O O . THR A 1 88 ? 9.731 -3.478 -12.188 1.00 88.31 88 THR A O 1
ATOM 750 N N . SER A 1 89 ? 7.515 -3.587 -12.386 1.00 90.38 89 SER A N 1
ATOM 751 C CA . SER A 1 89 ? 7.497 -3.033 -13.739 1.00 90.38 89 SER A CA 1
ATOM 752 C C . SER A 1 89 ? 7.185 -1.541 -13.730 1.00 90.38 89 SER A C 1
ATOM 754 O O . SER A 1 89 ? 6.333 -1.066 -12.973 1.00 90.38 89 SER A O 1
ATOM 756 N N . ARG A 1 90 ? 7.825 -0.796 -14.635 1.00 90.19 90 ARG A N 1
ATOM 757 C CA . ARG A 1 90 ? 7.580 0.643 -14.796 1.00 90.19 90 ARG A CA 1
ATOM 758 C C . ARG A 1 90 ? 6.147 0.945 -15.247 1.00 90.19 90 ARG A C 1
ATOM 760 O O . ARG A 1 90 ? 5.515 1.863 -14.732 1.00 90.19 90 ARG A O 1
ATOM 767 N N . SER A 1 91 ? 5.600 0.128 -16.148 1.00 90.81 91 SER A N 1
ATOM 768 C CA . SER A 1 91 ? 4.200 0.226 -16.585 1.00 90.81 91 SER A CA 1
ATOM 769 C C . SER A 1 91 ? 3.216 -0.058 -15.449 1.00 90.81 91 SER A C 1
ATOM 771 O O . SER A 1 91 ? 2.283 0.714 -15.240 1.00 90.81 91 SER A O 1
ATOM 773 N N . GLY A 1 92 ? 3.457 -1.111 -14.660 1.00 91.94 92 GLY A N 1
ATOM 774 C CA . GLY A 1 92 ? 2.633 -1.433 -13.496 1.00 91.94 92 GLY A CA 1
ATOM 775 C C . GLY A 1 92 ? 2.692 -0.341 -12.430 1.00 91.94 92 GLY A C 1
ATOM 776 O O . GLY A 1 92 ? 1.686 -0.058 -11.782 1.00 91.94 92 GLY A O 1
ATOM 777 N N . TYR A 1 93 ? 3.852 0.302 -12.270 1.00 93.94 93 TYR A N 1
ATOM 778 C CA . TYR A 1 93 ? 4.027 1.405 -11.329 1.00 93.94 93 TYR A CA 1
ATOM 779 C C . TYR A 1 93 ? 3.186 2.615 -11.741 1.00 93.94 93 TYR A C 1
ATOM 781 O O . TYR A 1 93 ? 2.495 3.187 -10.900 1.00 93.94 93 TYR A O 1
ATOM 789 N N . ASN A 1 94 ? 3.184 2.961 -13.032 1.00 93.19 94 ASN A N 1
ATOM 790 C CA . ASN A 1 94 ? 2.384 4.068 -13.555 1.00 93.19 94 ASN A CA 1
ATOM 791 C C . ASN A 1 94 ? 0.882 3.824 -13.375 1.00 93.19 94 ASN A C 1
ATOM 793 O O . ASN A 1 94 ? 0.195 4.696 -12.850 1.00 93.19 94 ASN A O 1
ATOM 797 N N . MET A 1 95 ? 0.397 2.622 -13.700 1.00 93.38 95 MET A N 1
ATOM 798 C CA . MET A 1 95 ? -1.012 2.268 -13.491 1.00 93.38 95 MET A CA 1
ATOM 799 C C . MET A 1 95 ? -1.414 2.347 -12.014 1.00 93.38 95 MET A C 1
ATOM 801 O O . MET A 1 95 ? -2.445 2.923 -11.682 1.00 93.38 95 MET A O 1
ATOM 805 N N . LEU A 1 96 ? -0.590 1.799 -11.112 1.00 93.62 96 LEU A N 1
ATOM 806 C CA . LEU A 1 96 ? -0.861 1.849 -9.673 1.00 93.62 96 LEU A CA 1
ATOM 807 C C . LEU A 1 96 ? -0.861 3.293 -9.156 1.00 93.62 96 LEU A C 1
ATOM 809 O O . LEU A 1 96 ? -1.684 3.661 -8.324 1.00 93.62 96 LEU A O 1
ATOM 813 N N . LYS A 1 97 ? 0.074 4.115 -9.632 1.00 93.00 97 LYS A N 1
ATOM 814 C CA . LYS A 1 97 ? 0.166 5.524 -9.257 1.00 93.00 97 LYS A CA 1
ATOM 815 C C . LYS A 1 97 ? -1.075 6.305 -9.691 1.00 93.00 97 LYS A C 1
ATOM 817 O O . LYS A 1 97 ? -1.558 7.116 -8.908 1.00 93.00 97 LYS A O 1
ATOM 822 N N . GLU A 1 98 ? -1.572 6.075 -10.903 1.00 93.75 98 GLU A N 1
ATOM 823 C CA . GLU A 1 98 ? -2.807 6.695 -11.400 1.00 93.75 98 GLU A CA 1
ATOM 824 C C . GLU A 1 98 ? -4.026 6.253 -10.586 1.00 93.75 98 GLU A C 1
ATOM 826 O O . GLU A 1 98 ? -4.793 7.100 -10.134 1.00 93.75 98 GLU A O 1
ATOM 831 N N . ASP A 1 99 ? -4.151 4.951 -10.314 1.00 92.62 99 ASP A N 1
ATOM 832 C CA . ASP A 1 99 ? -5.232 4.387 -9.499 1.00 92.62 99 ASP A CA 1
ATOM 833 C C . ASP A 1 99 ? -5.260 4.996 -8.086 1.00 92.62 99 ASP A C 1
ATOM 835 O O . ASP A 1 99 ? -6.289 5.499 -7.634 1.00 92.62 99 ASP A O 1
ATOM 839 N N . ILE A 1 100 ? -4.100 5.056 -7.419 1.00 94.12 100 ILE A N 1
ATOM 840 C CA . ILE A 1 100 ? -3.950 5.697 -6.104 1.00 94.12 100 ILE A CA 1
ATOM 841 C C . ILE A 1 100 ? -4.341 7.178 -6.164 1.00 94.12 100 ILE A C 1
ATOM 843 O O . ILE A 1 100 ? -5.041 7.660 -5.277 1.00 94.12 100 ILE A O 1
ATOM 847 N N . PHE A 1 101 ? -3.900 7.901 -7.195 1.00 93.44 101 PHE A N 1
ATOM 848 C CA . PHE A 1 101 ? -4.136 9.339 -7.313 1.00 93.44 101 PHE A CA 1
ATOM 849 C C . PHE A 1 101 ? -5.614 9.689 -7.528 1.00 93.44 101 PHE A C 1
ATOM 851 O O . PHE A 1 101 ? -6.085 10.686 -6.986 1.00 93.44 101 PHE A O 1
ATOM 858 N N . ILE A 1 102 ? -6.340 8.881 -8.303 1.00 93.94 102 ILE A N 1
ATOM 859 C CA . ILE A 1 102 ? -7.744 9.139 -8.650 1.00 93.94 102 ILE A CA 1
ATOM 860 C C . ILE A 1 102 ? -8.686 8.668 -7.536 1.00 93.94 102 ILE A C 1
ATOM 862 O O . ILE A 1 102 ? -9.643 9.367 -7.204 1.00 93.94 102 ILE A O 1
ATOM 866 N N . ASN A 1 103 ? -8.422 7.494 -6.956 1.00 94.75 103 ASN A N 1
ATOM 867 C CA . ASN A 1 103 ? -9.401 6.796 -6.119 1.00 94.75 103 ASN A CA 1
ATOM 868 C C . ASN A 1 103 ? -9.168 6.956 -4.609 1.00 94.75 103 ASN A C 1
ATOM 870 O O . ASN A 1 103 ? -10.031 6.569 -3.816 1.00 94.75 103 ASN A O 1
ATOM 874 N N . HIS A 1 104 ? -8.021 7.502 -4.184 1.00 95.12 104 HIS A N 1
ATOM 875 C CA . HIS A 1 104 ? -7.603 7.437 -2.786 1.00 95.12 104 HIS A CA 1
ATOM 876 C C . HIS A 1 104 ? -7.066 8.754 -2.229 1.00 95.12 104 HIS A C 1
ATOM 878 O O . HIS A 1 104 ? -6.380 9.528 -2.887 1.00 95.12 104 HIS A O 1
ATOM 884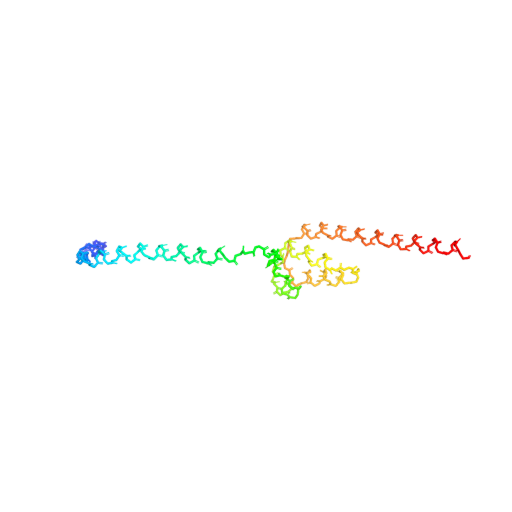 N N . SER A 1 105 ? -7.320 8.968 -0.939 1.00 96.25 105 SER A N 1
ATOM 885 C CA . SER A 1 105 ? -6.650 10.000 -0.147 1.00 96.25 105 SER A CA 1
ATOM 886 C C . SER A 1 105 ? -5.386 9.438 0.507 1.00 96.25 105 SER A C 1
ATOM 888 O O . SER A 1 105 ? -5.384 8.313 1.010 1.00 96.25 105 SER A O 1
ATOM 890 N N . PHE A 1 106 ? -4.312 10.223 0.541 1.00 96.38 106 PHE A N 1
ATOM 891 C CA . PHE A 1 106 ? -3.029 9.825 1.125 1.00 96.38 106 PHE A CA 1
ATOM 892 C C . PHE A 1 106 ? -2.169 11.051 1.467 1.00 96.38 106 PHE A C 1
ATOM 894 O O . PHE A 1 106 ? -2.522 12.186 1.151 1.00 96.38 106 PHE A O 1
ATOM 901 N N . ASN A 1 107 ? -1.031 10.830 2.129 1.00 95.69 107 ASN A N 1
ATOM 902 C CA . ASN A 1 107 ? -0.041 11.879 2.370 1.00 95.69 107 ASN A CA 1
ATOM 903 C C . ASN A 1 107 ? 0.780 12.142 1.093 1.00 95.69 107 ASN A C 1
ATOM 905 O O . ASN A 1 107 ? 1.599 11.309 0.697 1.00 95.69 107 ASN A O 1
ATOM 909 N N . SER A 1 108 ? 0.568 13.299 0.465 1.00 93.19 108 SER A N 1
ATOM 910 C CA . SER A 1 108 ? 1.214 13.684 -0.793 1.00 93.19 108 SER A CA 1
ATOM 911 C C . SER A 1 108 ? 2.725 13.896 -0.672 1.00 93.19 108 SER A C 1
ATOM 913 O O . SER A 1 108 ? 3.456 13.473 -1.566 1.00 93.19 108 SER A O 1
ATOM 915 N N . GLU A 1 109 ? 3.208 14.495 0.422 1.00 95.94 109 GLU A N 1
ATOM 916 C CA . GLU A 1 109 ? 4.642 14.729 0.643 1.00 95.94 109 GLU A CA 1
ATOM 917 C C . GLU A 1 109 ? 5.400 13.403 0.730 1.00 95.94 109 GLU A C 1
ATOM 919 O O . GLU A 1 109 ? 6.389 13.187 0.027 1.00 95.94 109 GLU A O 1
ATOM 924 N N . TYR A 1 110 ? 4.873 12.473 1.528 1.00 95.25 110 TYR A N 1
ATOM 925 C CA . TYR A 1 110 ? 5.461 11.146 1.682 1.00 95.25 110 TYR A CA 1
ATOM 926 C C . TYR A 1 110 ? 5.405 10.338 0.377 1.00 95.25 110 TYR A C 1
ATOM 928 O O . TYR A 1 110 ? 6.366 9.664 0.003 1.00 95.25 110 TYR A O 1
ATOM 936 N N . PHE A 1 111 ? 4.299 10.436 -0.365 1.00 94.12 111 PHE A N 1
ATOM 937 C CA . PHE A 1 111 ? 4.166 9.778 -1.663 1.00 94.12 111 PHE A CA 1
ATOM 938 C C . PHE A 1 111 ? 5.170 10.308 -2.697 1.00 94.12 111 PHE A C 1
ATOM 940 O O . PHE A 1 111 ? 5.724 9.535 -3.482 1.00 94.12 111 PHE A O 1
ATOM 947 N N . LEU A 1 112 ? 5.449 11.613 -2.681 1.00 93.94 112 LEU A N 1
ATOM 948 C CA . LEU A 1 112 ? 6.436 12.235 -3.561 1.00 93.94 112 LEU A CA 1
ATOM 949 C C . LEU A 1 112 ? 7.863 11.762 -3.248 1.00 93.94 112 LEU A C 1
ATOM 951 O O . LEU A 1 112 ? 8.646 11.533 -4.173 1.00 93.94 112 LEU A O 1
ATOM 955 N N . GLU A 1 113 ? 8.195 11.558 -1.972 1.00 95.12 113 GLU A N 1
ATOM 956 C CA . GLU A 1 113 ? 9.479 10.975 -1.569 1.00 95.12 113 GLU A CA 1
ATOM 957 C C . GLU A 1 113 ? 9.628 9.529 -2.071 1.00 95.12 113 GLU A C 1
ATOM 959 O O . GLU A 1 113 ? 10.647 9.180 -2.674 1.00 95.12 113 GLU A O 1
ATOM 964 N N . LEU A 1 114 ? 8.593 8.701 -1.890 1.00 93.12 114 LEU A N 1
ATOM 965 C CA . LEU A 1 114 ? 8.583 7.322 -2.388 1.00 93.12 114 LEU A CA 1
ATOM 966 C C . LEU A 1 114 ? 8.714 7.254 -3.913 1.00 93.12 114 LEU A C 1
ATOM 968 O O . LEU A 1 114 ? 9.439 6.407 -4.437 1.00 93.12 114 LEU A O 1
ATOM 972 N N . ARG A 1 115 ? 8.051 8.165 -4.632 1.00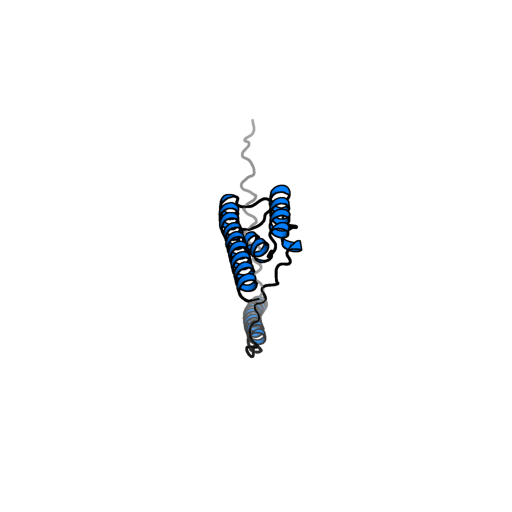 93.06 115 ARG A N 1
ATOM 973 C CA . ARG A 1 115 ? 8.132 8.262 -6.090 1.00 93.06 115 ARG A CA 1
ATOM 974 C C . ARG A 1 115 ? 9.557 8.516 -6.571 1.00 93.06 115 ARG A C 1
ATOM 976 O O . ARG A 1 115 ? 10.030 7.777 -7.426 1.00 93.06 115 ARG A O 1
ATOM 983 N N . LYS A 1 116 ? 10.253 9.496 -5.988 1.00 93.19 116 LYS A N 1
ATOM 984 C CA . LYS A 1 116 ? 11.651 9.796 -6.342 1.00 93.19 116 LYS A CA 1
ATOM 985 C C . LYS A 1 116 ? 12.558 8.583 -6.135 1.00 93.19 116 LYS A C 1
ATOM 987 O O . LYS A 1 116 ? 13.366 8.270 -7.004 1.00 93.19 116 LYS A O 1
ATOM 992 N N . LYS A 1 117 ? 12.393 7.877 -5.009 1.00 92.19 117 LYS A N 1
ATOM 993 C CA . LYS A 1 117 ? 13.164 6.661 -4.704 1.00 92.19 117 LYS A CA 1
ATOM 994 C C . LYS A 1 117 ? 12.907 5.561 -5.735 1.00 92.19 117 LYS A C 1
ATOM 996 O O . LYS A 1 117 ? 13.856 4.985 -6.251 1.00 92.19 117 LYS A O 1
ATOM 1001 N N . LYS A 1 118 ? 11.640 5.292 -6.063 1.00 90.88 118 LYS A N 1
ATOM 1002 C CA . LYS A 1 118 ? 11.265 4.229 -7.007 1.00 90.88 118 LYS A CA 1
ATOM 1003 C C . LYS A 1 118 ? 11.660 4.557 -8.452 1.00 90.88 118 LYS A C 1
ATOM 1005 O O . LYS A 1 118 ? 12.152 3.689 -9.165 1.00 90.88 118 LYS A O 1
ATOM 1010 N N . GLU A 1 119 ? 11.499 5.803 -8.888 1.00 90.56 119 GLU A N 1
ATOM 1011 C CA . GLU A 1 119 ? 11.945 6.228 -10.221 1.00 90.56 119 GLU A CA 1
ATOM 1012 C C . GLU A 1 119 ? 13.467 6.067 -10.364 1.00 90.56 119 GLU A C 1
ATOM 1014 O O . GLU A 1 119 ? 13.915 5.475 -11.341 1.00 90.56 119 GLU A O 1
ATOM 1019 N N . ALA A 1 120 ? 14.253 6.451 -9.350 1.00 90.88 120 ALA A N 1
ATOM 1020 C CA . ALA A 1 120 ? 15.703 6.243 -9.354 1.00 90.88 120 ALA A CA 1
ATOM 1021 C C . ALA A 1 120 ? 16.109 4.758 -9.442 1.00 90.88 120 ALA A C 1
ATOM 1023 O O . ALA A 1 120 ? 17.115 4.439 -10.075 1.00 90.88 120 ALA A O 1
ATOM 1024 N N . THR A 1 121 ? 15.333 3.841 -8.844 1.00 89.38 121 THR A N 1
ATOM 1025 C CA . THR A 1 121 ? 15.616 2.399 -8.965 1.00 89.38 121 THR A CA 1
ATOM 1026 C C . THR A 1 121 ? 15.459 1.883 -10.394 1.00 89.38 121 THR A C 1
ATOM 1028 O O . THR A 1 121 ? 16.274 1.073 -10.822 1.00 89.38 121 THR A O 1
ATOM 1031 N N . PHE A 1 122 ? 14.481 2.389 -11.153 1.00 86.12 122 PHE A N 1
ATOM 1032 C CA . PHE A 1 122 ? 14.286 1.975 -12.545 1.00 86.12 122 PHE A CA 1
ATOM 1033 C C . PHE A 1 122 ? 15.389 2.499 -13.466 1.00 86.12 122 PHE A C 1
ATOM 1035 O O . PHE A 1 122 ? 15.922 1.736 -14.263 1.00 86.12 122 PHE A O 1
ATOM 1042 N N . GLU A 1 123 ? 15.801 3.759 -13.307 1.00 85.44 123 GLU A N 1
ATOM 1043 C CA . GLU A 1 123 ? 16.896 4.326 -14.111 1.00 85.44 123 GLU A CA 1
ATOM 1044 C C . GLU A 1 123 ? 18.208 3.540 -13.931 1.00 85.44 123 GLU A C 1
ATOM 1046 O O . GLU A 1 123 ? 18.937 3.293 -14.889 1.00 85.44 123 GLU A O 1
ATOM 1051 N N . HIS A 1 124 ? 18.502 3.089 -12.706 1.00 81.81 124 HIS A N 1
ATOM 1052 C CA . HIS A 1 124 ? 19.685 2.269 -12.441 1.00 81.81 124 HIS A CA 1
ATOM 1053 C C . HIS A 1 124 ? 19.594 0.871 -13.086 1.00 81.81 124 HIS A C 1
ATOM 1055 O O . HIS A 1 124 ? 20.606 0.323 -13.531 1.00 81.81 124 HIS A O 1
ATOM 1061 N N . GLU A 1 125 ? 18.407 0.263 -13.125 1.00 77.06 125 GLU A N 1
ATOM 1062 C CA . GLU A 1 125 ? 18.198 -1.020 -13.807 1.00 77.06 125 GLU A CA 1
ATOM 1063 C C . GLU A 1 125 ? 18.391 -0.889 -15.322 1.00 77.06 125 GLU A C 1
ATOM 1065 O O . GLU A 1 125 ? 19.094 -1.712 -15.912 1.00 77.06 125 GLU A O 1
ATOM 1070 N N . ASP A 1 126 ? 17.860 0.173 -15.927 1.00 74.38 126 ASP A N 1
ATOM 1071 C CA . ASP A 1 126 ? 17.969 0.432 -17.365 1.00 74.38 126 ASP A CA 1
ATOM 1072 C C . ASP A 1 126 ? 19.439 0.622 -17.798 1.00 74.38 126 ASP A C 1
ATOM 1074 O O . ASP A 1 126 ? 19.881 0.033 -18.791 1.00 74.38 126 ASP A O 1
ATOM 1078 N N . ILE A 1 127 ? 20.242 1.354 -17.011 1.00 76.12 127 ILE A N 1
ATOM 1079 C CA . ILE A 1 127 ? 21.688 1.526 -17.258 1.00 76.12 127 ILE A CA 1
ATOM 1080 C C . ILE A 1 127 ? 22.426 0.182 -17.165 1.00 76.12 127 ILE A C 1
ATOM 1082 O O . ILE A 1 127 ? 23.209 -0.166 -18.052 1.00 76.12 127 ILE A O 1
ATOM 1086 N N . LYS A 1 128 ? 22.144 -0.617 -16.129 1.00 77.00 128 LYS A N 1
ATOM 1087 C CA . LYS A 1 128 ? 22.783 -1.928 -15.936 1.00 77.00 128 LYS A CA 1
ATOM 1088 C C . LYS A 1 128 ? 22.476 -2.896 -17.085 1.00 77.00 128 LYS A C 1
ATOM 1090 O O . LYS A 1 128 ? 23.353 -3.649 -17.508 1.00 77.00 128 LYS A O 1
ATOM 1095 N N . VAL A 1 129 ? 21.241 -2.899 -17.588 1.00 71.25 129 VAL A N 1
ATOM 1096 C CA . VAL A 1 129 ? 20.833 -3.733 -18.732 1.00 71.25 129 VAL A CA 1
ATOM 1097 C C . VAL A 1 129 ? 21.536 -3.284 -20.019 1.00 71.25 129 VAL A C 1
ATOM 1099 O O . VAL A 1 129 ? 21.981 -4.129 -20.807 1.00 71.25 129 VAL A O 1
ATOM 1102 N N . ALA A 1 130 ? 21.697 -1.974 -20.221 1.00 67.25 130 ALA A N 1
ATOM 1103 C CA . ALA A 1 130 ? 22.416 -1.427 -21.368 1.00 67.25 130 ALA A CA 1
ATOM 1104 C C . ALA A 1 130 ? 23.908 -1.817 -21.362 1.00 67.25 130 ALA A C 1
ATOM 1106 O O . ALA A 1 130 ? 24.421 -2.275 -22.383 1.00 67.25 130 ALA A O 1
ATOM 1107 N N . GLU A 1 131 ? 24.590 -1.725 -20.218 1.00 65.44 131 GLU A N 1
ATOM 1108 C CA . GLU A 1 131 ? 26.000 -2.130 -20.072 1.00 65.44 131 GLU A CA 1
ATOM 1109 C C . GLU A 1 131 ? 26.223 -3.634 -20.299 1.00 65.44 131 GLU A C 1
ATOM 1111 O O . GLU A 1 131 ? 27.204 -4.050 -20.920 1.00 65.44 131 GLU A O 1
ATOM 1116 N N . GLN A 1 132 ? 25.299 -4.479 -19.833 1.00 68.62 132 GLN A N 1
ATOM 1117 C CA . GLN A 1 132 ? 25.378 -5.919 -20.091 1.00 68.62 132 GLN A CA 1
ATOM 1118 C C . GLN A 1 132 ? 25.239 -6.231 -21.583 1.00 68.62 132 GLN A C 1
ATOM 1120 O O . GLN A 1 132 ? 25.995 -7.051 -22.112 1.00 68.62 132 GLN A O 1
ATOM 1125 N N . SER A 1 133 ? 24.324 -5.538 -22.263 1.00 60.66 133 SER A N 1
ATOM 1126 C CA . SER A 1 133 ? 24.064 -5.720 -23.693 1.00 60.66 133 SER A CA 1
ATOM 1127 C C . SER A 1 133 ? 25.244 -5.270 -24.557 1.00 60.66 133 SER A C 1
ATOM 1129 O O . SER A 1 133 ? 25.601 -5.962 -25.508 1.00 60.66 133 SER A O 1
ATOM 1131 N N . THR A 1 134 ? 25.915 -4.167 -24.210 1.00 64.62 134 THR A N 1
ATOM 1132 C CA . THR A 1 134 ? 27.116 -3.718 -24.934 1.00 64.62 134 THR A CA 1
ATOM 1133 C C . THR A 1 134 ? 28.300 -4.656 -24.708 1.00 64.62 134 THR A C 1
ATOM 1135 O O . THR A 1 134 ? 29.022 -4.955 -25.655 1.00 64.62 134 THR A O 1
ATOM 1138 N N . SER A 1 135 ? 28.468 -5.216 -23.504 1.00 59.84 135 SER A N 1
ATOM 1139 C CA . SER A 1 135 ? 29.551 -6.174 -23.224 1.00 59.84 135 SER A CA 1
ATOM 1140 C C . SER A 1 135 ? 29.429 -7.502 -23.991 1.00 59.84 135 SER A C 1
ATOM 1142 O O . SER A 1 135 ? 30.445 -8.130 -24.292 1.00 59.84 135 SER A O 1
ATOM 1144 N N . ALA A 1 136 ? 28.202 -7.928 -24.318 1.00 58.56 136 ALA A N 1
ATOM 1145 C CA . ALA A 1 136 ? 27.941 -9.150 -25.076 1.00 58.56 136 ALA A CA 1
ATOM 1146 C C . ALA A 1 136 ? 28.289 -8.997 -26.568 1.00 58.56 136 ALA A C 1
ATOM 1148 O O . ALA A 1 136 ? 28.772 -9.946 -27.177 1.00 58.56 136 ALA A O 1
ATOM 1149 N N . VAL A 1 137 ? 28.116 -7.796 -27.131 1.00 55.16 137 VAL A N 1
ATOM 1150 C CA . VAL A 1 137 ? 28.430 -7.481 -28.538 1.00 55.16 137 VAL A CA 1
ATOM 1151 C C . VAL A 1 137 ? 29.941 -7.434 -28.805 1.00 55.16 137 VAL A C 1
ATOM 1153 O O . VAL A 1 137 ? 30.377 -7.730 -29.909 1.00 55.16 137 VAL A O 1
ATOM 1156 N N . PHE A 1 138 ? 30.768 -7.125 -27.800 1.00 53.22 138 PHE A N 1
ATOM 1157 C CA . PHE A 1 138 ? 32.235 -7.124 -27.940 1.00 53.22 138 PHE A CA 1
ATOM 1158 C C . PHE A 1 138 ? 32.898 -8.492 -27.695 1.00 53.22 138 PHE A C 1
ATOM 1160 O O . PHE A 1 138 ? 34.121 -8.596 -27.779 1.00 53.22 138 PHE A O 1
ATOM 1167 N N . LYS A 1 139 ? 32.127 -9.536 -27.362 1.00 52.31 139 LYS A N 1
ATOM 1168 C CA . LYS A 1 139 ? 32.638 -10.890 -27.069 1.00 52.31 139 LYS A CA 1
ATOM 1169 C C . LYS A 1 139 ? 32.278 -11.949 -28.121 1.00 52.31 139 LYS A C 1
ATOM 1171 O O . LYS A 1 139 ? 32.583 -13.119 -27.895 1.00 52.31 139 LYS A O 1
ATOM 1176 N N . SER A 1 140 ? 31.641 -11.563 -29.226 1.00 46.22 140 SER A N 1
ATOM 1177 C CA . SER A 1 140 ? 31.282 -12.443 -30.351 1.00 46.22 140 SER A CA 1
ATOM 1178 C C . SER A 1 140 ? 32.251 -12.322 -31.516 1.00 46.22 140 SER A C 1
ATOM 1180 O O . SER A 1 140 ? 32.520 -11.161 -31.896 1.00 46.22 140 SER A O 1
#

Organism: NCBI:txid588596

Foldseek 3Di:
DDDCPDDPPPVPPPVDDPPPPDPPVVVVVVVVVVVVVVVVVVVVVVVVVVPPPPPPCPDPPPPCPLVNQLVDQEHELVNLLVVLVPDDDPVVNVVVVVSCVPRHDYDPVSNVVVVVVSVVVVVVVVVVVVVVVVVVVVVD

Secondary structure (DSSP, 8-state):
------S-SSSSGGGSS------HHHHHHHHHHHHHHHHHHHHHHHHHHTT--------------HHHHTTSSB--HHHHHHHHHT--SHHHHHHHHHHHHHH-B--HHHHHHHHHHHHHHHHHHHHHHHHHHHHHHTT-

Sequence (140 aa):
MDSGTGNYLVTYSNLGINKQFKPMKEQEKYKKRFTNSLKNHKNKWNYTNNRFESKPVVSKHRLKRRCDILKKHYISNKELEFLLDQVTSRSGYNMLKEDIFINHSFNSEYFLELRKKKEATFEHEDIKVAEQSTSAVFKS